Protein AF-A0A1H3X2C0-F1 (afdb_monomer_lite)

Structure (mmCIF, N/CA/C/O backbone):
data_AF-A0A1H3X2C0-F1
#
_entry.id   AF-A0A1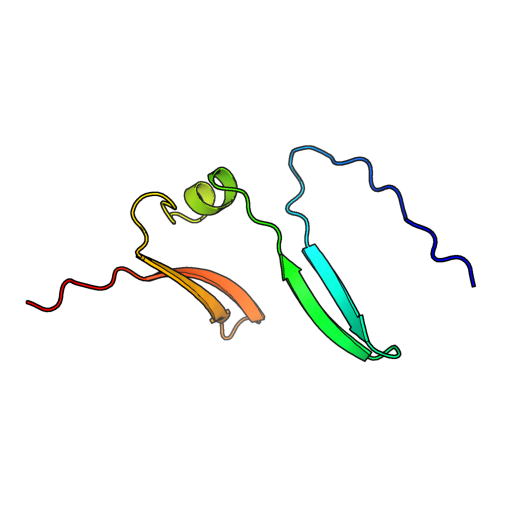H3X2C0-F1
#
loop_
_atom_site.group_PDB
_atom_site.id
_atom_site.type_symbol
_atom_site.label_atom_id
_atom_site.label_alt_id
_atom_site.label_comp_id
_atom_site.label_asym_id
_atom_site.label_entity_id
_atom_site.label_seq_id
_atom_site.pdbx_PDB_ins_code
_atom_site.Cartn_x
_atom_site.Cartn_y
_atom_site.Cartn_z
_atom_site.occupancy
_atom_site.B_iso_or_equiv
_atom_site.auth_seq_id
_atom_site.auth_comp_id
_atom_site.auth_asym_id
_atom_site.auth_atom_id
_atom_site.pdbx_PDB_model_num
ATOM 1 N N . MET A 1 1 ? -3.744 17.495 27.382 1.00 38.78 1 MET A N 1
ATOM 2 C CA . MET A 1 1 ? -3.530 16.035 27.372 1.00 38.78 1 MET A CA 1
ATOM 3 C C . MET A 1 1 ? -2.225 15.795 26.645 1.00 38.78 1 MET A C 1
ATOM 5 O O . MET A 1 1 ? -2.064 16.308 25.549 1.00 38.78 1 MET A O 1
ATOM 9 N N . THR A 1 2 ? -1.255 15.176 27.309 1.00 38.44 2 THR A N 1
ATOM 10 C CA . THR A 1 2 ? 0.044 14.832 26.724 1.00 38.44 2 THR A CA 1
ATOM 11 C C . THR A 1 2 ? -0.161 13.603 25.854 1.00 38.44 2 THR A C 1
ATOM 13 O O . THR A 1 2 ? -0.491 12.544 26.384 1.00 38.44 2 THR A O 1
ATOM 16 N N . VAL A 1 3 ? -0.031 13.747 24.539 1.00 48.28 3 VAL A N 1
ATOM 17 C CA . VAL A 1 3 ? 0.131 12.590 23.658 1.00 48.28 3 VAL A CA 1
ATOM 18 C C . VAL A 1 3 ? 1.436 11.930 24.075 1.00 48.28 3 VAL A C 1
ATOM 20 O O . VAL A 1 3 ? 2.499 12.543 23.998 1.00 48.28 3 VAL A O 1
ATOM 23 N N . SER A 1 4 ? 1.344 10.723 24.623 1.00 45.72 4 SER A N 1
ATOM 24 C CA . SER A 1 4 ? 2.511 9.873 24.778 1.00 45.72 4 SER A CA 1
ATOM 25 C C . SER A 1 4 ? 2.948 9.507 23.366 1.00 45.72 4 SER A C 1
ATOM 27 O O . SER A 1 4 ? 2.338 8.647 22.739 1.00 45.72 4 SER A O 1
ATOM 29 N N . GLU A 1 5 ? 3.963 10.196 22.847 1.00 52.00 5 GLU A N 1
ATOM 30 C CA . GLU A 1 5 ? 4.801 9.654 21.782 1.00 52.00 5 GLU A CA 1
ATOM 31 C C . GLU A 1 5 ? 5.392 8.360 22.337 1.00 52.00 5 GLU A C 1
ATOM 33 O O . GLU A 1 5 ? 6.374 8.362 23.085 1.00 52.00 5 GLU A O 1
ATOM 38 N N . GLU A 1 6 ? 4.724 7.243 22.063 1.00 45.88 6 GLU A N 1
ATOM 39 C CA . GLU A 1 6 ? 5.301 5.937 22.299 1.00 45.88 6 GLU A CA 1
ATOM 40 C C . GLU A 1 6 ? 6.480 5.840 21.333 1.00 45.88 6 GLU A C 1
ATOM 42 O O . GLU A 1 6 ? 6.326 5.671 20.124 1.00 45.88 6 GLU A O 1
ATOM 47 N N . ASN A 1 7 ? 7.673 6.085 21.874 1.00 42.69 7 ASN A N 1
ATOM 48 C CA . ASN A 1 7 ? 8.941 5.938 21.185 1.00 42.69 7 ASN A CA 1
ATOM 49 C C . ASN A 1 7 ? 9.151 4.439 20.941 1.00 42.69 7 ASN A C 1
ATOM 51 O O . ASN A 1 7 ? 9.891 3.765 21.659 1.00 42.69 7 ASN A O 1
ATOM 55 N N . LEU A 1 8 ? 8.420 3.899 19.965 1.00 48.25 8 LEU A N 1
ATOM 56 C CA . LEU A 1 8 ? 8.667 2.587 19.402 1.00 48.25 8 LEU A CA 1
ATOM 57 C C . LEU A 1 8 ? 10.057 2.680 18.789 1.00 48.25 8 LEU A C 1
ATOM 59 O O . LEU A 1 8 ? 10.239 3.243 17.709 1.00 48.25 8 LEU A O 1
ATOM 63 N N . SER A 1 9 ? 11.051 2.209 19.541 1.00 46.97 9 SER A N 1
ATOM 64 C CA . SER A 1 9 ? 12.411 2.063 19.042 1.00 46.97 9 SER A CA 1
ATOM 65 C C . SER A 1 9 ? 12.309 1.315 17.713 1.00 46.97 9 SER A C 1
ATOM 67 O O . SER A 1 9 ? 11.754 0.210 17.711 1.00 46.97 9 SER A O 1
ATOM 69 N N . PRO A 1 10 ? 12.736 1.912 16.586 1.00 47.28 10 PRO A N 1
ATOM 70 C CA . PRO A 1 10 ? 12.563 1.287 15.289 1.00 47.28 10 PRO A CA 1
ATOM 71 C C . PRO A 1 10 ? 13.370 -0.006 15.311 1.00 47.28 10 PRO A C 1
ATOM 73 O O . PRO A 1 10 ? 14.596 0.015 15.350 1.00 47.28 10 PRO A O 1
ATOM 76 N N . SER A 1 11 ? 12.677 -1.139 15.361 1.00 50.03 11 SER A N 1
ATOM 77 C CA . SER A 1 11 ? 13.278 -2.375 14.882 1.00 50.03 11 SER A CA 1
ATOM 78 C C . SER A 1 11 ? 13.360 -2.194 13.372 1.00 50.03 11 SER A C 1
ATOM 80 O O . SER A 1 11 ? 12.355 -1.839 12.756 1.00 50.03 11 SER A O 1
ATOM 82 N N . GLU A 1 12 ? 14.555 -2.336 12.805 1.00 52.53 12 GLU A N 1
ATOM 83 C CA . GLU A 1 12 ? 14.855 -2.022 11.398 1.00 52.53 12 GLU A CA 1
ATOM 84 C C . GLU A 1 12 ? 13.992 -2.824 10.393 1.00 52.53 12 GLU A C 1
ATOM 86 O O . GLU A 1 12 ? 13.911 -2.452 9.232 1.00 52.53 12 GLU A O 1
ATOM 91 N N . ASP A 1 13 ? 13.265 -3.843 10.865 1.00 52.44 13 ASP A N 1
ATOM 92 C CA . ASP A 1 13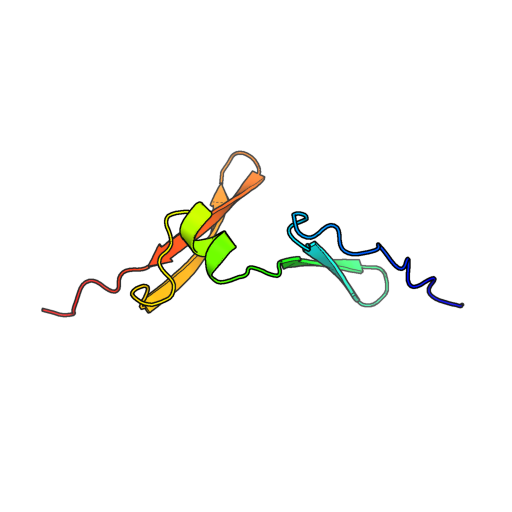 ? 12.385 -4.730 10.093 1.00 52.44 13 ASP A CA 1
ATOM 93 C C . ASP A 1 13 ? 10.877 -4.398 10.154 1.00 52.44 13 ASP A C 1
ATOM 95 O O . ASP A 1 13 ? 10.061 -5.082 9.531 1.00 52.44 13 ASP A O 1
ATOM 99 N N . THR A 1 14 ? 10.441 -3.398 10.927 1.00 55.19 14 THR A N 1
ATOM 100 C CA . THR A 1 14 ? 8.997 -3.161 11.102 1.00 55.19 14 THR A CA 1
ATOM 101 C C . THR A 1 14 ? 8.480 -2.144 10.087 1.00 55.19 14 THR A C 1
ATOM 103 O O . THR A 1 14 ? 8.660 -0.938 10.271 1.00 55.19 14 THR A O 1
ATOM 106 N N . ARG A 1 15 ? 7.755 -2.613 9.057 1.00 61.84 15 ARG A N 1
ATOM 107 C CA . ARG A 1 15 ? 6.944 -1.752 8.171 1.00 61.84 15 ARG A CA 1
ATOM 108 C C . ARG A 1 15 ? 6.092 -0.806 9.023 1.00 61.84 15 ARG A C 1
ATOM 110 O O . ARG A 1 15 ? 5.253 -1.254 9.809 1.00 61.84 15 ARG A O 1
ATOM 117 N N . ARG A 1 16 ? 6.334 0.503 8.913 1.00 66.88 16 ARG A N 1
ATOM 118 C CA . ARG A 1 16 ? 5.679 1.510 9.758 1.00 66.88 16 ARG A CA 1
ATOM 119 C C . ARG A 1 16 ? 4.339 1.900 9.144 1.00 66.88 16 ARG A C 1
ATOM 121 O O . ARG A 1 16 ? 4.302 2.590 8.128 1.00 66.88 16 ARG A O 1
ATOM 128 N N . ALA A 1 17 ? 3.251 1.480 9.780 1.00 68.56 17 ALA A N 1
ATOM 129 C CA . ALA A 1 17 ? 1.918 2.016 9.533 1.00 68.56 17 ALA A CA 1
ATOM 130 C C . ALA A 1 17 ? 1.531 2.945 10.690 1.00 68.56 17 ALA A C 1
ATOM 132 O O . ALA A 1 17 ? 1.653 2.564 11.855 1.00 68.56 17 ALA A O 1
ATOM 133 N N . GLU A 1 18 ? 1.067 4.150 10.377 1.00 72.56 18 GLU A N 1
ATOM 134 C CA . GLU A 1 18 ? 0.544 5.104 11.357 1.00 72.56 18 GLU A CA 1
ATOM 135 C C . GLU A 1 18 ? -0.939 5.358 11.082 1.00 72.56 18 GLU A C 1
ATOM 137 O O . GLU A 1 18 ? -1.332 5.616 9.943 1.00 72.56 18 GLU A O 1
ATOM 142 N N . LEU A 1 19 ? -1.777 5.265 12.118 1.00 77.38 19 LEU A N 1
ATOM 143 C CA . LEU A 1 19 ? -3.193 5.607 12.001 1.00 77.38 19 LEU A CA 1
ATOM 144 C C . LEU A 1 19 ? -3.338 7.125 11.915 1.00 77.38 19 LEU A C 1
ATOM 146 O O . LEU A 1 19 ? -2.876 7.853 12.791 1.00 77.38 19 LEU A O 1
ATOM 150 N N . SER A 1 20 ? -4.017 7.592 10.874 1.00 74.38 20 SER A N 1
ATOM 151 C CA . SER A 1 20 ? -4.381 8.994 10.729 1.00 74.38 20 SER A CA 1
ATOM 152 C C . SER A 1 20 ? -5.734 9.227 11.389 1.00 74.38 20 SER A C 1
ATOM 154 O O . SER A 1 20 ? -6.721 8.567 11.048 1.00 74.38 20 SER A O 1
ATOM 156 N N . THR A 1 21 ? -5.784 10.160 12.337 1.00 77.69 21 THR A N 1
ATOM 157 C CA . THR A 1 21 ? -7.014 10.557 13.026 1.00 77.69 21 THR A CA 1
ATOM 158 C C . THR A 1 21 ? -7.268 12.054 12.869 1.00 77.69 21 THR A C 1
ATOM 160 O O . THR A 1 21 ? -6.337 12.858 12.778 1.00 77.69 21 THR A O 1
ATOM 163 N N . HIS A 1 22 ? -8.541 12.439 12.829 1.00 76.81 22 HIS A N 1
ATOM 164 C CA . HIS A 1 22 ? -8.979 13.832 12.867 1.00 76.81 22 HIS A CA 1
ATOM 165 C C . HIS A 1 22 ? -10.223 13.926 13.741 1.00 76.81 22 HIS A C 1
ATOM 167 O O . HIS A 1 22 ? -11.194 13.227 13.480 1.00 76.81 22 HIS A O 1
ATOM 173 N N . ASP A 1 23 ? -10.159 14.751 14.789 1.00 78.44 23 ASP A N 1
ATOM 174 C CA . ASP A 1 23 ? -11.244 14.927 15.765 1.00 78.44 23 ASP A CA 1
ATOM 175 C C . ASP A 1 23 ? -11.802 13.591 16.308 1.00 78.44 23 ASP A C 1
ATOM 177 O O . ASP A 1 23 ? -13.004 13.354 16.297 1.00 78.44 23 ASP A O 1
ATOM 181 N N . ASP A 1 24 ? -10.908 12.708 16.773 1.00 77.12 24 ASP A N 1
ATOM 182 C CA . ASP A 1 24 ? -11.205 11.363 17.308 1.00 77.12 24 ASP A CA 1
ATOM 183 C C . ASP A 1 24 ? -11.767 10.336 16.296 1.00 77.12 24 ASP A C 1
ATOM 185 O O . ASP A 1 24 ? -11.839 9.145 16.612 1.00 77.12 24 ASP A O 1
ATOM 189 N N . ASP A 1 25 ? -12.058 10.732 15.055 1.00 78.94 25 ASP A N 1
ATOM 190 C CA . ASP A 1 25 ? -12.404 9.815 13.969 1.00 78.94 25 ASP A CA 1
ATOM 191 C C . ASP A 1 25 ? -11.146 9.266 13.273 1.00 78.94 25 ASP A C 1
ATOM 193 O O . ASP A 1 25 ? -10.186 9.987 12.981 1.00 78.94 25 ASP A O 1
ATOM 197 N N . THR A 1 26 ? -11.142 7.959 12.984 1.00 78.06 26 THR A N 1
ATOM 198 C CA . THR A 1 26 ? -10.070 7.324 12.198 1.00 78.06 26 THR A CA 1
ATOM 199 C C . THR A 1 26 ? -10.291 7.616 10.719 1.00 78.06 26 THR A C 1
ATOM 201 O O . THR A 1 26 ? -11.249 7.127 10.124 1.00 78.06 26 THR A O 1
ATOM 204 N N . LEU A 1 27 ? -9.389 8.393 10.121 1.00 77.81 27 LEU A N 1
ATOM 205 C CA . LEU A 1 27 ? -9.429 8.738 8.700 1.00 77.81 27 LEU A CA 1
ATOM 206 C C . LEU A 1 27 ? -8.840 7.633 7.817 1.00 77.81 27 LEU A C 1
ATOM 208 O O . LEU A 1 27 ? -9.253 7.476 6.671 1.00 77.81 27 LEU A O 1
ATOM 212 N N . GLY A 1 28 ? -7.874 6.874 8.338 1.00 75.19 28 GLY A N 1
ATOM 213 C CA . GLY A 1 28 ? -7.208 5.802 7.605 1.00 75.19 28 GLY A CA 1
ATOM 214 C C . GLY A 1 28 ? -5.850 5.445 8.198 1.00 75.19 28 GLY A C 1
ATOM 215 O O . GLY A 1 28 ? -5.563 5.758 9.353 1.00 75.19 28 GLY A O 1
ATOM 216 N N . ALA A 1 29 ? -5.005 4.799 7.399 1.00 75.75 29 ALA A N 1
ATOM 217 C CA . ALA A 1 29 ? -3.628 4.490 7.760 1.00 75.75 29 ALA A CA 1
ATOM 218 C C . ALA A 1 29 ? -2.671 5.034 6.695 1.00 75.75 29 ALA A C 1
ATOM 220 O O . ALA A 1 29 ? -2.900 4.859 5.499 1.00 75.75 29 ALA A O 1
ATOM 221 N N . CYS A 1 30 ? -1.593 5.667 7.140 1.00 76.19 30 CYS A N 1
ATOM 222 C CA . CYS A 1 30 ? -0.456 6.020 6.304 1.00 76.19 30 CYS A CA 1
ATOM 223 C C . CYS A 1 30 ? 0.576 4.899 6.412 1.00 76.19 30 CYS A C 1
ATOM 225 O O . CYS A 1 30 ? 1.009 4.563 7.516 1.00 76.19 30 CYS A O 1
ATOM 227 N N . LEU A 1 31 ? 0.971 4.323 5.277 1.00 78.19 31 LEU A N 1
ATOM 228 C CA . LEU A 1 31 ? 2.012 3.302 5.219 1.00 78.19 31 LEU A CA 1
ATOM 229 C C . LEU A 1 31 ? 3.298 3.922 4.676 1.00 78.19 31 LEU A C 1
ATOM 231 O O . LEU A 1 31 ? 3.301 4.511 3.596 1.00 78.19 31 LEU A O 1
ATOM 235 N N . TYR A 1 32 ? 4.389 3.772 5.418 1.00 82.00 32 TYR A N 1
ATOM 236 C CA . TYR A 1 32 ? 5.716 4.141 4.946 1.00 82.00 32 TYR A CA 1
ATOM 237 C C . TYR A 1 32 ? 6.376 2.910 4.331 1.00 82.00 32 TYR A C 1
ATOM 239 O O . TYR A 1 32 ? 6.625 1.931 5.034 1.00 82.00 32 TYR A O 1
ATOM 247 N N . LEU A 1 33 ? 6.645 2.974 3.026 1.00 81.50 33 LEU A N 1
ATOM 248 C CA . LEU A 1 33 ? 7.331 1.929 2.270 1.00 81.50 33 LEU A CA 1
ATOM 249 C C . LEU A 1 33 ? 8.682 2.454 1.791 1.00 81.50 33 LEU A C 1
ATOM 251 O O . LEU A 1 33 ? 8.763 3.533 1.198 1.00 81.50 33 LEU A O 1
ATOM 255 N N . THR A 1 34 ? 9.743 1.702 2.060 1.00 85.44 34 THR A N 1
ATOM 256 C CA . THR A 1 34 ? 11.061 1.9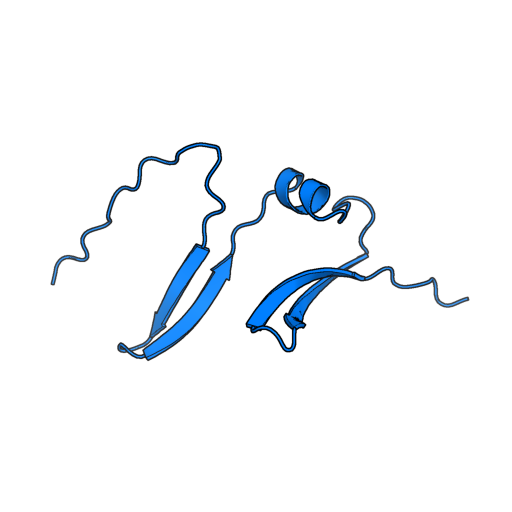63 1.478 1.00 85.44 34 THR A CA 1
ATOM 257 C C . THR A 1 34 ? 11.140 1.393 0.053 1.00 85.44 34 THR A C 1
ATOM 259 O O . THR A 1 34 ? 10.325 0.549 -0.324 1.00 85.44 34 THR A O 1
ATOM 262 N N . PRO A 1 35 ? 12.127 1.805 -0.764 1.00 85.88 35 PRO A N 1
ATOM 263 C CA . PRO A 1 35 ? 12.375 1.171 -2.060 1.00 85.88 35 PRO A CA 1
ATOM 264 C C . PRO A 1 35 ? 12.615 -0.345 -1.967 1.00 85.88 35 PRO A C 1
ATOM 266 O O . PRO A 1 35 ? 12.282 -1.074 -2.895 1.00 85.88 35 PRO A O 1
ATOM 269 N N . GLU A 1 36 ? 13.188 -0.822 -0.859 1.00 85.94 36 GLU A N 1
ATOM 270 C CA . GLU A 1 36 ? 13.411 -2.251 -0.610 1.00 85.94 36 GLU A CA 1
ATOM 271 C C . GLU A 1 36 ? 12.092 -2.973 -0.313 1.00 85.94 36 GLU A C 1
ATOM 273 O O . GLU A 1 36 ? 11.833 -4.011 -0.912 1.00 85.94 36 GLU A O 1
ATOM 278 N N . ASP A 1 37 ? 11.201 -2.369 0.486 1.00 85.50 37 ASP A N 1
ATOM 279 C CA . ASP A 1 37 ? 9.859 -2.917 0.735 1.00 85.50 37 ASP A CA 1
ATOM 280 C C . ASP A 1 37 ? 9.044 -3.088 -0.551 1.00 85.50 37 ASP A C 1
ATOM 282 O O . ASP A 1 37 ? 8.301 -4.058 -0.680 1.00 85.50 37 ASP A O 1
ATOM 286 N N . LEU A 1 38 ? 9.159 -2.140 -1.487 1.00 86.06 38 LEU A N 1
ATOM 287 C CA . LEU A 1 38 ? 8.495 -2.231 -2.788 1.00 86.06 38 LEU A CA 1
ATOM 288 C C . LEU A 1 38 ? 9.050 -3.401 -3.603 1.00 86.06 38 LEU A C 1
ATOM 290 O O . LEU A 1 38 ? 8.275 -4.189 -4.136 1.00 86.06 38 LEU A O 1
ATOM 294 N N . ARG A 1 39 ? 10.374 -3.585 -3.616 1.00 86.75 39 ARG A N 1
ATOM 295 C CA . ARG A 1 39 ? 11.012 -4.722 -4.297 1.00 86.75 39 ARG A CA 1
ATOM 296 C C . ARG A 1 39 ? 10.620 -6.068 -3.686 1.00 86.75 39 ARG A C 1
ATOM 298 O O . ARG A 1 39 ? 10.416 -7.021 -4.428 1.00 86.75 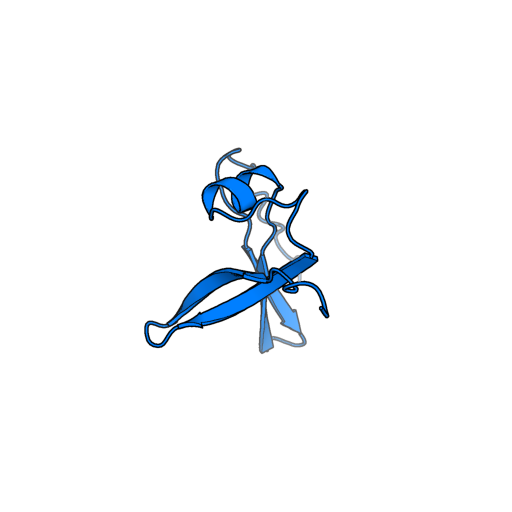39 ARG A O 1
ATOM 305 N N . ASP A 1 40 ? 10.459 -6.147 -2.364 1.00 86.38 40 ASP A N 1
ATOM 306 C CA . ASP A 1 40 ? 9.902 -7.328 -1.679 1.00 86.38 40 ASP A CA 1
ATOM 307 C C . ASP A 1 40 ? 8.438 -7.614 -2.062 1.00 86.38 40 ASP A C 1
ATOM 309 O O . ASP A 1 40 ? 7.956 -8.736 -1.899 1.00 86.38 40 ASP A O 1
ATOM 313 N N . LEU A 1 41 ? 7.720 -6.606 -2.561 1.00 84.56 41 LEU A N 1
ATOM 314 C CA . LEU A 1 41 ? 6.366 -6.715 -3.107 1.00 84.56 41 LEU A CA 1
ATOM 315 C C . LEU A 1 41 ? 6.362 -6.920 -4.632 1.00 84.56 41 LEU A C 1
ATOM 317 O O . LEU A 1 41 ? 5.309 -6.805 -5.246 1.00 84.56 41 LEU A O 1
ATOM 321 N N . ASP A 1 42 ? 7.516 -7.238 -5.230 1.00 85.31 42 ASP A N 1
ATOM 322 C CA . ASP A 1 42 ? 7.708 -7.388 -6.683 1.00 85.31 42 ASP A CA 1
ATOM 323 C C . ASP A 1 42 ? 7.460 -6.086 -7.479 1.00 85.31 42 ASP A C 1
ATOM 325 O O . ASP A 1 42 ? 7.306 -6.098 -8.696 1.00 85.31 42 ASP A O 1
ATOM 329 N N . VAL A 1 43 ? 7.471 -4.936 -6.796 1.00 85.06 43 VAL A N 1
ATOM 330 C CA . VAL A 1 43 ? 7.351 -3.600 -7.392 1.00 85.06 43 VAL A CA 1
ATOM 331 C C . VAL A 1 43 ? 8.737 -2.976 -7.484 1.00 85.06 43 VAL A C 1
ATOM 333 O O . VAL A 1 43 ? 9.344 -2.624 -6.473 1.00 85.06 43 VAL A O 1
ATOM 336 N N . ASP A 1 44 ? 9.253 -2.796 -8.698 1.00 87.00 44 ASP A N 1
ATOM 337 C CA . ASP A 1 44 ? 10.522 -2.098 -8.889 1.00 87.00 44 ASP A CA 1
ATOM 338 C C . ASP A 1 44 ? 10.290 -0.573 -8.976 1.00 87.00 44 ASP A C 1
ATOM 340 O O . ASP A 1 44 ? 9.733 -0.081 -9.961 1.00 87.00 44 ASP A O 1
ATOM 344 N N . PRO A 1 45 ? 10.730 0.211 -7.973 1.00 81.94 45 PRO A N 1
ATOM 345 C CA . PRO A 1 45 ? 10.457 1.645 -7.915 1.00 81.94 45 PRO A CA 1
ATOM 346 C C . PRO A 1 45 ? 11.235 2.473 -8.950 1.00 81.94 45 PRO A C 1
ATOM 348 O O . PRO A 1 45 ? 10.962 3.663 -9.087 1.00 81.94 45 PRO A O 1
ATOM 351 N N . GLU A 1 46 ? 12.229 1.897 -9.635 1.00 85.69 46 GLU A N 1
ATOM 352 C CA . GLU A 1 46 ? 12.984 2.585 -10.691 1.00 85.69 46 GLU A CA 1
ATOM 353 C C . GLU A 1 46 ? 12.304 2.453 -12.060 1.00 85.69 46 GLU A C 1
ATOM 355 O O . GLU A 1 46 ? 12.592 3.245 -12.959 1.00 85.69 46 GLU A O 1
ATOM 360 N N . THR A 1 47 ? 11.422 1.464 -12.224 1.00 84.38 47 THR A N 1
ATOM 361 C CA . THR A 1 47 ? 10.760 1.159 -13.504 1.00 84.38 47 THR A CA 1
ATOM 362 C C . THR A 1 47 ? 9.246 1.328 -13.474 1.00 84.38 47 THR A C 1
ATOM 364 O O . THR A 1 47 ? 8.669 1.593 -14.524 1.00 84.38 47 THR A O 1
ATOM 367 N N . ALA A 1 48 ? 8.612 1.238 -12.303 1.00 81.25 48 ALA A N 1
ATOM 368 C CA . ALA A 1 48 ? 7.182 1.472 -12.163 1.00 81.25 48 ALA A CA 1
ATOM 369 C C . ALA A 1 48 ? 6.828 2.937 -12.477 1.00 81.25 48 ALA A C 1
ATOM 371 O O . ALA A 1 48 ? 7.341 3.861 -11.843 1.00 81.25 48 ALA A O 1
ATOM 372 N N . ASP A 1 49 ? 5.912 3.149 -13.423 1.00 82.88 49 ASP A N 1
ATOM 373 C CA . ASP A 1 49 ? 5.379 4.480 -13.745 1.00 82.88 49 ASP A CA 1
ATOM 374 C C . ASP A 1 49 ? 4.466 5.002 -12.624 1.00 82.88 49 ASP A C 1
ATOM 376 O O . ASP A 1 49 ? 4.505 6.179 -12.253 1.00 82.88 49 ASP A O 1
ATOM 380 N N . ALA A 1 50 ? 3.650 4.115 -12.052 1.00 84.38 50 ALA A N 1
ATOM 381 C CA . ALA A 1 50 ? 2.817 4.405 -10.894 1.00 84.38 50 ALA A CA 1
ATOM 382 C C . ALA A 1 50 ? 2.672 3.179 -9.985 1.00 84.38 50 ALA A C 1
ATOM 384 O O . ALA A 1 50 ? 2.933 2.047 -10.385 1.00 84.38 50 ALA A O 1
ATOM 385 N N . ILE A 1 51 ? 2.239 3.419 -8.747 1.00 85.31 51 ILE A N 1
ATOM 386 C CA . ILE A 1 51 ? 1.947 2.376 -7.759 1.00 85.31 51 ILE A CA 1
ATOM 387 C C . ILE A 1 51 ? 0.458 2.456 -7.424 1.00 85.31 51 ILE A C 1
ATOM 389 O O . ILE A 1 51 ? -0.035 3.525 -7.049 1.00 85.31 51 ILE A O 1
ATOM 393 N N . GLU A 1 52 ? -0.253 1.339 -7.558 1.00 86.81 52 GLU A N 1
ATOM 394 C CA . GLU A 1 52 ? -1.651 1.205 -7.160 1.00 86.81 52 GLU A CA 1
ATOM 395 C C . GLU A 1 52 ? -1.766 0.601 -5.763 1.00 86.81 52 GLU A C 1
ATOM 397 O O . GLU A 1 52 ? -1.051 -0.334 -5.403 1.00 86.81 52 GLU A O 1
ATOM 402 N N . PHE A 1 53 ? -2.720 1.116 -4.991 1.00 87.25 53 PHE A N 1
ATOM 403 C CA . PHE A 1 53 ? -3.092 0.580 -3.690 1.00 87.25 53 PHE A CA 1
ATOM 404 C C . PHE A 1 53 ? -4.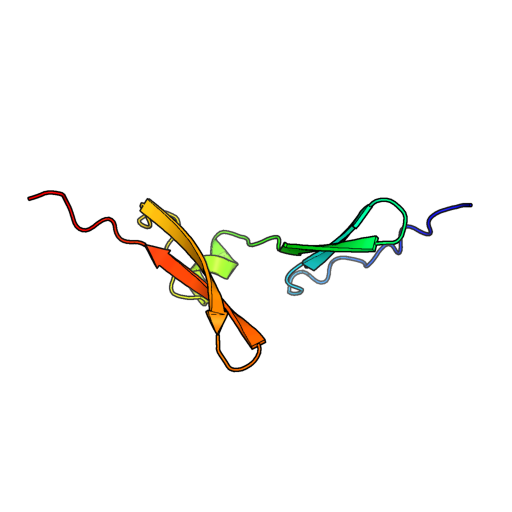570 0.211 -3.725 1.00 87.25 53 PHE A C 1
ATOM 406 O O . PHE A 1 53 ? -5.421 1.087 -3.900 1.00 87.25 53 PHE A O 1
ATOM 413 N N . HIS A 1 54 ? -4.887 -1.063 -3.520 1.00 86.50 54 HIS A N 1
ATOM 414 C CA . HIS A 1 54 ? -6.270 -1.522 -3.429 1.00 86.50 54 HIS A CA 1
ATOM 415 C C . HIS A 1 54 ? -6.452 -2.520 -2.288 1.00 86.50 54 HIS A C 1
ATOM 417 O O . HIS A 1 54 ? -5.498 -3.107 -1.784 1.00 86.50 54 HIS A O 1
ATOM 423 N N . VAL A 1 55 ? -7.694 -2.681 -1.838 1.00 86.62 55 VAL A N 1
ATOM 424 C CA . VAL A 1 55 ? -8.050 -3.675 -0.823 1.00 86.62 55 VAL A CA 1
ATOM 425 C C . VAL A 1 55 ? -8.795 -4.804 -1.518 1.00 86.62 55 VAL A C 1
ATOM 427 O O . VAL A 1 55 ? -9.796 -4.549 -2.186 1.00 86.62 55 VAL A O 1
ATOM 430 N N . ASP A 1 56 ? -8.298 -6.030 -1.381 1.00 87.44 56 ASP A N 1
ATOM 431 C CA . ASP A 1 56 ? -8.944 -7.208 -1.958 1.00 87.44 56 ASP A CA 1
ATOM 432 C C . ASP A 1 56 ? -10.220 -7.604 -1.190 1.00 87.44 56 ASP A C 1
ATOM 434 O O . ASP A 1 56 ? -10.535 -7.079 -0.116 1.00 87.44 56 ASP A O 1
ATOM 438 N N . ASP A 1 57 ? -10.950 -8.594 -1.705 1.00 92.44 57 ASP A N 1
ATOM 439 C CA . ASP A 1 57 ? -12.169 -9.108 -1.065 1.00 92.44 57 ASP A CA 1
ATOM 440 C C . ASP A 1 57 ? -11.918 -9.738 0.320 1.00 92.44 57 ASP A C 1
ATOM 442 O O . ASP A 1 57 ? -12.858 -9.980 1.082 1.00 92.44 57 ASP A O 1
ATOM 446 N N . THR A 1 58 ? -10.657 -10.022 0.666 1.00 90.81 58 THR A N 1
ATOM 447 C CA . THR A 1 58 ? -10.255 -10.557 1.973 1.00 90.81 58 THR A CA 1
ATOM 448 C C . THR A 1 58 ? -9.909 -9.463 2.985 1.00 90.81 58 THR A C 1
ATOM 450 O O . THR A 1 58 ? -9.655 -9.770 4.154 1.00 90.81 58 THR A O 1
ATOM 453 N N . GLY A 1 59 ? -9.940 -8.194 2.568 1.00 82.38 59 GLY A N 1
ATOM 454 C CA . GLY A 1 59 ? -9.586 -7.046 3.395 1.00 82.38 59 GLY A CA 1
ATOM 455 C C . GLY A 1 59 ? -8.078 -6.822 3.515 1.00 82.38 59 GLY A C 1
ATOM 456 O O . GLY A 1 59 ? -7.638 -6.159 4.456 1.00 82.38 59 GLY A O 1
ATOM 457 N N . ARG A 1 60 ? -7.269 -7.387 2.613 1.00 83.62 60 ARG A N 1
ATOM 458 C CA . ARG A 1 60 ? -5.817 -7.173 2.573 1.00 83.62 60 ARG A CA 1
ATOM 459 C C . ARG A 1 60 ? -5.488 -6.008 1.656 1.00 83.62 60 ARG A C 1
ATOM 461 O O . ARG A 1 60 ? -6.022 -5.920 0.556 1.00 83.62 60 ARG A O 1
ATOM 468 N N . LEU A 1 61 ? -4.582 -5.143 2.109 1.00 82.12 61 LEU A N 1
ATOM 469 C CA . LEU A 1 61 ? -3.983 -4.128 1.250 1.00 82.12 61 LEU A CA 1
ATOM 470 C C . LEU A 1 61 ? -3.022 -4.815 0.278 1.00 82.12 61 LEU A C 1
ATOM 472 O O . LEU A 1 61 ? -2.064 -5.461 0.708 1.00 82.12 61 LEU A O 1
ATOM 476 N 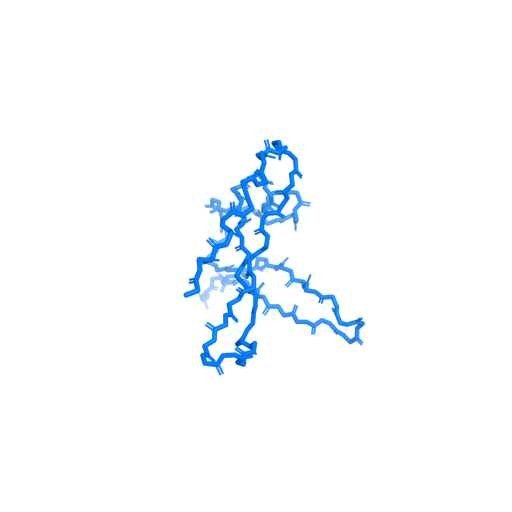N . VAL A 1 62 ? -3.291 -4.650 -1.007 1.00 86.25 62 VAL A N 1
ATOM 477 C CA . VAL A 1 62 ? -2.446 -5.080 -2.113 1.00 86.25 62 VAL A CA 1
ATOM 478 C C . VAL A 1 62 ? -1.786 -3.837 -2.706 1.00 86.25 62 VAL A C 1
ATOM 480 O O . VAL A 1 62 ? -2.409 -2.775 -2.808 1.00 86.25 62 VAL A O 1
ATOM 483 N N . VAL A 1 63 ? -0.500 -3.969 -3.017 1.00 87.44 63 VAL A N 1
ATOM 484 C CA . VAL A 1 63 ? 0.331 -2.921 -3.608 1.00 87.44 63 VAL A CA 1
ATOM 485 C C . VAL A 1 63 ? 0.884 -3.485 -4.904 1.00 87.44 63 VAL A C 1
ATOM 487 O O . VAL A 1 63 ? 1.596 -4.484 -4.858 1.00 87.44 63 VAL A O 1
ATOM 490 N N . ASP A 1 64 ? 0.559 -2.850 -6.023 1.00 85.94 64 ASP A N 1
ATOM 491 C CA . ASP A 1 64 ? 0.957 -3.300 -7.356 1.00 85.94 64 ASP A CA 1
ATOM 492 C C . ASP A 1 64 ? 1.632 -2.169 -8.133 1.00 85.94 64 ASP A C 1
ATOM 494 O O . ASP A 1 64 ? 1.342 -0.984 -7.936 1.00 85.94 64 ASP A O 1
ATOM 498 N N . ALA A 1 65 ? 2.529 -2.544 -9.044 1.00 85.25 65 ALA A N 1
ATOM 499 C CA . ALA A 1 65 ? 3.056 -1.630 -10.044 1.00 85.25 65 ALA A CA 1
ATOM 500 C C . ALA A 1 65 ? 2.023 -1.462 -11.164 1.00 85.25 65 ALA A C 1
ATOM 502 O O . ALA A 1 65 ? 1.481 -2.441 -11.677 1.00 85.25 65 ALA A O 1
ATOM 503 N N . ILE A 1 66 ? 1.784 -0.222 -11.576 1.00 82.06 66 ILE A N 1
ATOM 504 C CA . ILE A 1 66 ? 1.117 0.065 -12.840 1.00 82.06 66 ILE A CA 1
ATOM 505 C C . ILE A 1 66 ? 2.216 0.338 -13.858 1.00 82.06 66 ILE A C 1
ATOM 507 O O . ILE A 1 66 ? 2.815 1.417 -13.875 1.00 82.06 66 ILE A O 1
ATOM 511 N N . ASP A 1 67 ? 2.445 -0.629 -14.737 1.00 72.88 67 ASP A N 1
ATOM 512 C CA . ASP A 1 67 ? 3.088 -0.352 -16.009 1.00 72.88 67 ASP A CA 1
ATOM 513 C C . ASP A 1 67 ? 2.076 0.419 -16.860 1.00 72.88 67 ASP A C 1
ATOM 515 O O . ASP A 1 67 ? 1.056 -0.130 -17.290 1.00 72.88 67 ASP A O 1
ATOM 519 N N . THR A 1 68 ? 2.320 1.704 -17.122 1.00 59.50 68 THR A N 1
ATOM 520 C CA . THR A 1 68 ? 1.673 2.329 -18.275 1.00 59.50 68 THR A CA 1
ATOM 521 C C . THR A 1 68 ? 2.253 1.663 -19.508 1.00 59.50 68 THR A C 1
ATOM 523 O O . THR A 1 68 ? 3.283 2.086 -20.030 1.00 59.50 68 THR A O 1
ATOM 526 N N . GLU A 1 69 ? 1.613 0.578 -19.952 1.00 58.62 69 GLU A N 1
ATOM 527 C CA . GLU A 1 69 ? 1.867 0.009 -21.266 1.00 58.62 69 GLU A CA 1
ATOM 528 C C . GLU A 1 69 ? 1.868 1.171 -22.254 1.00 58.62 69 GLU A C 1
ATOM 530 O O . GLU A 1 69 ? 0.879 1.898 -22.378 1.00 58.62 69 GLU A O 1
ATOM 535 N N . GLY A 1 70 ? 3.031 1.393 -22.869 1.00 51.16 70 GLY A N 1
ATOM 536 C CA . GLY A 1 70 ? 3.259 2.519 -23.751 1.00 51.16 70 GLY A CA 1
ATOM 537 C C . GLY A 1 70 ? 2.100 2.678 -24.725 1.00 51.16 70 GLY A C 1
ATOM 538 O O . GLY A 1 70 ? 1.760 1.742 -25.450 1.00 51.16 70 GLY A O 1
ATOM 539 N N . ASP A 1 71 ? 1.523 3.879 -24.725 1.00 48.38 71 ASP A N 1
ATOM 540 C CA . ASP A 1 71 ? 0.667 4.377 -25.794 1.00 48.38 71 ASP A CA 1
ATOM 541 C C . ASP A 1 71 ? 1.422 4.128 -27.113 1.00 48.38 71 ASP A C 1
ATOM 543 O O . ASP A 1 71 ? 2.473 4.723 -27.376 1.00 48.38 71 ASP A O 1
ATOM 547 N N . ARG A 1 72 ? 0.976 3.112 -27.855 1.00 46.97 72 ARG A N 1
ATOM 548 C CA . ARG A 1 72 ? 1.623 2.597 -29.062 1.00 46.97 72 ARG A CA 1
ATOM 549 C C . ARG A 1 72 ? 0.889 3.065 -30.306 1.00 46.97 72 ARG A C 1
ATOM 551 O O . ARG A 1 72 ? -0.357 2.965 -30.322 1.00 46.97 72 ARG A O 1
#

Radius of gyration: 16.14 Å; chains: 1; bounding box: 27×27×56 Å

Organism: NCBI:txid555874

Secondary structure (DSSP, 8-state):
-----------TT--EEEEEEETTEEEEEEEE--HHHHHHTT--TTT-SEEEEEE-TTS-EEEEEE------

pLDDT: mean 73.05, std 15.61, range [38.44, 92.44]

Sequence (72 aa):
MTVSEENLSPSEDTRRAELSTHDDDTLGACLYLTPEDLRDLDVDPETADAIEFHVDDTGRLVVDAIDTEGDR

Foldseek 3Di:
DDDPPPCPPDPVPDFDKDFDDDPNDTPGIDTDADCVNCVVLVHRPVQAPDWDWDADPVRDIRIDGDDPPDPD